Protein AF-A0A819RSQ8-F1 (afdb_monomer)

Secondary structure (DSSP, 8-state):
---------S------EEEEEEEETTS---HHHHHHHHHHHHHHHHHHHHHH-HHHHHHHHHTT--EEEEEES-HHHHHHHHHHHTTSTT-EEEEEE--S-SSSPTT-EEEEEEEEEHHHHHHHHTTSEE-----------TTSSSSHHHHSSSSS-PPPPP----------

Mean predicted aligned error: 14.18 Å

Structure (mmCIF, N/CA/C/O backbone):
data_AF-A0A819RSQ8-F1
#
_entry.id   AF-A0A819RSQ8-F1
#
loop_
_atom_site.group_PDB
_atom_site.id
_atom_site.type_symbol
_atom_site.label_atom_id
_atom_site.label_alt_id
_atom_site.label_comp_id
_atom_site.label_asym_id
_atom_site.label_entity_id
_atom_site.label_seq_id
_atom_site.pdbx_PDB_ins_code
_atom_site.Cartn_x
_atom_site.Cartn_y
_atom_site.Cartn_z
_atom_site.occupancy
_atom_site.B_iso_or_equiv
_atom_site.auth_seq_id
_atom_site.auth_comp_id
_atom_site.auth_asym_id
_atom_site.auth_atom_id
_atom_site.pdbx_PDB_model_num
ATOM 1 N N . ASN A 1 1 ? 33.830 -5.821 -36.491 1.00 45.41 1 ASN A N 1
ATOM 2 C CA . ASN A 1 1 ? 32.418 -6.257 -36.474 1.00 45.41 1 ASN A CA 1
ATOM 3 C C . ASN A 1 1 ? 32.302 -7.619 -35.827 1.00 45.41 1 ASN A C 1
ATOM 5 O O . ASN A 1 1 ? 32.374 -8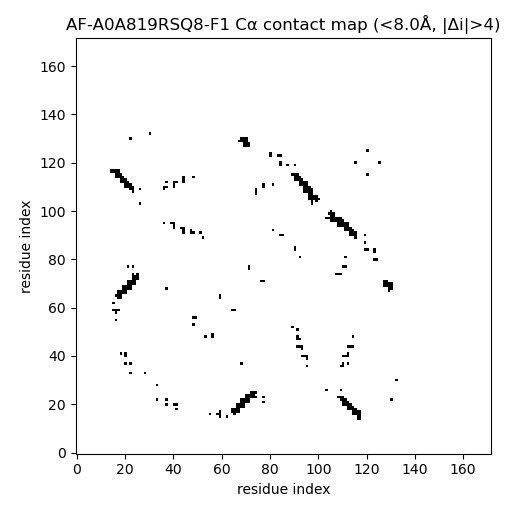.624 -36.514 1.00 45.41 1 ASN A O 1
ATOM 9 N N . VAL A 1 2 ? 32.146 -7.638 -34.508 1.00 42.94 2 VAL A N 1
ATOM 10 C CA . VAL A 1 2 ? 31.608 -8.794 -33.790 1.00 42.94 2 VAL A CA 1
ATOM 11 C C . VAL A 1 2 ? 30.453 -8.217 -32.991 1.00 42.94 2 VAL A C 1
ATOM 13 O O . VAL A 1 2 ? 30.674 -7.425 -32.080 1.00 42.94 2 VAL A O 1
ATOM 16 N N . ILE A 1 3 ? 29.234 -8.483 -33.450 1.00 51.59 3 ILE A N 1
ATOM 17 C CA . ILE A 1 3 ? 28.012 -8.153 -32.722 1.00 51.59 3 ILE A CA 1
ATOM 18 C C . ILE A 1 3 ? 27.839 -9.290 -31.712 1.00 51.59 3 ILE A C 1
ATOM 20 O O . ILE A 1 3 ? 27.704 -10.432 -32.155 1.00 51.59 3 ILE A O 1
ATOM 24 N N . PRO A 1 4 ? 27.876 -9.037 -30.394 1.00 47.38 4 PRO A N 1
ATOM 25 C CA . PRO A 1 4 ? 27.532 -10.058 -29.420 1.00 47.38 4 PRO A CA 1
ATOM 26 C C . PRO A 1 4 ? 26.031 -10.328 -29.533 1.00 47.38 4 PRO A C 1
ATOM 28 O O . PRO A 1 4 ? 25.202 -9.465 -29.249 1.00 47.38 4 PRO A O 1
ATOM 31 N N . THR A 1 5 ? 25.682 -11.514 -30.017 1.00 51.25 5 THR A N 1
ATOM 32 C CA . THR A 1 5 ? 24.343 -12.082 -29.882 1.00 51.25 5 THR A CA 1
ATOM 33 C C . THR A 1 5 ? 24.251 -12.715 -28.501 1.00 51.25 5 THR A C 1
ATOM 35 O O . THR A 1 5 ? 24.421 -13.926 -28.371 1.00 51.25 5 THR A O 1
ATOM 38 N N . ASP A 1 6 ? 24.012 -11.903 -27.473 1.00 51.59 6 ASP A N 1
ATOM 39 C CA . ASP A 1 6 ? 23.650 -12.432 -26.159 1.00 51.59 6 ASP A CA 1
ATOM 40 C C . ASP A 1 6 ? 22.174 -12.828 -26.199 1.00 51.59 6 ASP A C 1
ATOM 42 O O . ASP A 1 6 ? 21.248 -12.051 -25.957 1.00 51.59 6 ASP A O 1
ATOM 46 N N . SER A 1 7 ? 21.981 -14.082 -26.591 1.00 51.66 7 SER A N 1
ATOM 47 C CA . SER A 1 7 ? 20.766 -14.874 -26.480 1.00 51.66 7 SER A CA 1
ATOM 48 C C . SER A 1 7 ? 20.417 -15.136 -25.010 1.00 5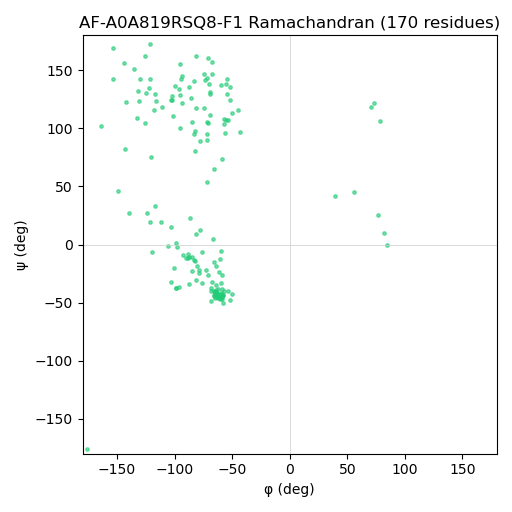1.66 7 SER A C 1
ATOM 50 O O . SER A 1 7 ? 20.451 -16.277 -24.567 1.00 51.66 7 SER A O 1
ATOM 52 N N . ASP A 1 8 ? 20.103 -14.078 -24.263 1.00 48.38 8 ASP A N 1
ATOM 53 C CA . ASP A 1 8 ? 19.686 -14.158 -22.854 1.00 48.38 8 ASP A CA 1
ATOM 54 C C . ASP A 1 8 ? 18.536 -13.178 -22.540 1.00 48.38 8 ASP A C 1
ATOM 56 O O . ASP A 1 8 ? 18.364 -12.671 -21.434 1.00 48.38 8 ASP A O 1
ATOM 60 N N . THR A 1 9 ? 17.724 -12.851 -23.552 1.00 50.88 9 THR A N 1
ATOM 61 C CA . THR A 1 9 ? 16.617 -11.879 -23.441 1.00 50.88 9 THR A CA 1
ATOM 62 C C . THR A 1 9 ? 15.233 -12.533 -23.342 1.00 50.88 9 THR A C 1
ATOM 64 O O . THR A 1 9 ? 14.222 -11.860 -23.535 1.00 50.88 9 THR A O 1
ATOM 67 N N . THR A 1 10 ? 15.142 -13.836 -23.058 1.00 47.47 10 THR A N 1
ATOM 68 C CA . THR A 1 10 ? 13.877 -14.589 -23.213 1.00 47.47 10 THR A CA 1
ATOM 69 C C . THR A 1 10 ? 13.354 -15.252 -21.935 1.00 47.47 10 THR A C 1
ATOM 71 O O . THR A 1 10 ? 12.451 -16.069 -22.011 1.00 47.47 10 THR A O 1
ATOM 74 N N . ASP A 1 11 ? 13.812 -14.806 -20.762 1.00 46.78 11 ASP A N 1
ATOM 75 C CA . ASP A 1 11 ? 13.154 -15.074 -19.468 1.00 46.78 11 ASP A CA 1
ATOM 76 C C . ASP A 1 11 ? 12.820 -13.777 -18.702 1.00 46.78 11 ASP A C 1
ATOM 78 O O . ASP A 1 11 ? 12.639 -13.747 -17.486 1.00 46.78 11 ASP A O 1
ATOM 82 N N . GLN A 1 12 ? 12.624 -12.674 -19.432 1.00 46.44 12 GLN A N 1
ATOM 83 C CA . GLN A 1 12 ? 11.784 -11.552 -18.985 1.00 46.44 12 GLN A CA 1
ATOM 84 C C . GLN A 1 12 ? 10.306 -11.975 -19.048 1.00 46.44 12 GLN A C 1
ATOM 86 O O . GLN A 1 12 ? 9.474 -11.329 -19.684 1.00 46.44 12 GLN A O 1
ATOM 91 N N . ASN A 1 13 ? 9.981 -13.099 -18.408 1.00 51.25 13 ASN A N 1
ATOM 92 C CA . ASN A 1 13 ? 8.619 -13.479 -18.099 1.00 51.25 13 ASN A CA 1
ATOM 93 C C . ASN A 1 13 ? 8.026 -12.299 -17.319 1.00 51.25 13 ASN A C 1
ATOM 95 O O . ASN A 1 13 ? 8.474 -11.994 -16.213 1.00 51.25 13 ASN A O 1
ATOM 99 N N . MET A 1 14 ? 7.144 -11.553 -17.984 1.00 59.91 14 MET A N 1
ATOM 100 C CA . MET A 1 14 ? 6.714 -10.195 -17.660 1.00 59.91 14 MET A CA 1
ATOM 101 C C . MET A 1 14 ? 6.463 -10.030 -16.155 1.00 59.91 14 MET A C 1
ATOM 103 O O . MET A 1 14 ? 5.403 -10.414 -15.654 1.00 59.91 14 MET A O 1
ATOM 107 N N . MET A 1 15 ? 7.452 -9.500 -15.416 1.00 73.00 15 MET A N 1
ATOM 108 C CA . MET A 1 15 ? 7.330 -9.314 -13.969 1.00 73.00 15 MET A CA 1
ATOM 109 C C . MET A 1 15 ? 6.103 -8.446 -13.708 1.00 73.00 15 MET A C 1
ATOM 111 O O . MET A 1 15 ? 6.085 -7.250 -14.004 1.00 73.00 15 MET A O 1
ATOM 115 N N . THR A 1 16 ? 5.050 -9.071 -13.187 1.00 91.44 16 THR A N 1
ATOM 116 C CA . THR A 1 16 ? 3.762 -8.406 -13.029 1.00 91.44 16 THR A CA 1
ATOM 117 C C . THR A 1 16 ? 3.797 -7.615 -11.733 1.00 91.44 16 THR A C 1
ATOM 119 O O . THR A 1 16 ? 3.601 -8.153 -10.644 1.00 91.44 16 THR A O 1
ATOM 122 N N . TYR A 1 17 ? 4.135 -6.333 -11.856 1.00 96.69 17 TYR A N 1
ATOM 123 C CA . TYR A 1 17 ? 4.124 -5.385 -10.750 1.00 96.69 17 TYR A CA 1
ATOM 124 C C . TYR A 1 17 ? 2.697 -4.982 -10.385 1.00 96.69 17 TYR A C 1
ATOM 126 O O . TYR A 1 17 ? 1.834 -4.808 -11.251 1.00 96.69 17 TYR A O 1
ATOM 134 N N . LYS A 1 18 ? 2.467 -4.731 -9.098 1.00 97.44 18 LYS A N 1
ATOM 135 C CA . LYS A 1 18 ? 1.227 -4.142 -8.590 1.00 97.44 18 LYS A CA 1
ATOM 136 C C . LYS A 1 18 ? 1.493 -3.202 -7.424 1.00 97.44 18 LYS A C 1
ATOM 138 O O . LYS A 1 18 ? 2.480 -3.343 -6.704 1.00 97.44 18 LYS A O 1
ATOM 143 N N . MET A 1 19 ? 0.563 -2.276 -7.222 1.00 98.50 19 MET A N 1
ATOM 144 C CA . MET A 1 19 ? 0.372 -1.634 -5.928 1.00 98.50 19 MET A CA 1
ATOM 145 C C . MET A 1 19 ? -0.727 -2.380 -5.173 1.00 98.50 19 MET A C 1
ATOM 147 O O . MET A 1 19 ? -1.814 -2.592 -5.715 1.00 98.50 19 MET A O 1
ATOM 151 N N . LEU A 1 20 ? -0.452 -2.769 -3.937 1.00 98.50 20 LEU A N 1
ATOM 152 C CA . LEU A 1 20 ? -1.405 -3.411 -3.043 1.00 98.50 20 LEU A CA 1
ATOM 153 C C . LEU A 1 20 ? -1.629 -2.510 -1.830 1.00 98.50 20 LEU A C 1
ATOM 155 O O .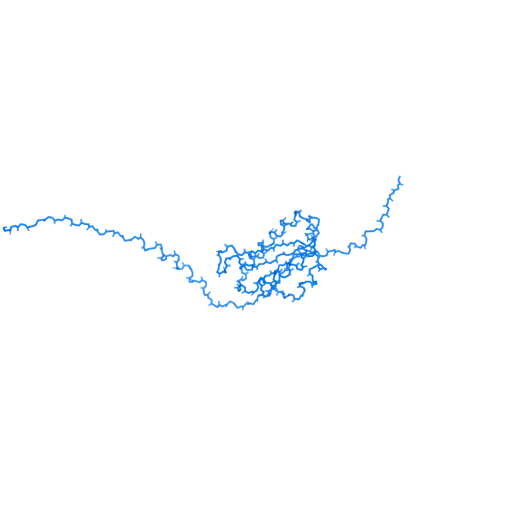 LEU A 1 20 ? -0.672 -2.074 -1.198 1.00 98.50 20 LEU A O 1
ATOM 159 N N . PHE A 1 21 ? -2.887 -2.241 -1.510 1.00 98.44 21 PHE A N 1
ATOM 160 C CA . PHE A 1 21 ? -3.294 -1.401 -0.392 1.00 98.44 21 PHE A CA 1
ATOM 161 C C . PHE A 1 21 ? -4.099 -2.235 0.594 1.00 98.44 21 PHE A C 1
ATOM 163 O O . PHE A 1 21 ? -5.174 -2.726 0.259 1.00 98.44 21 PHE A O 1
ATOM 170 N N . ILE A 1 22 ? -3.575 -2.401 1.801 1.00 98.06 22 ILE A N 1
ATOM 171 C CA . ILE A 1 22 ? -4.205 -3.153 2.880 1.00 98.06 22 ILE A CA 1
ATOM 172 C C . ILE A 1 22 ? -4.828 -2.139 3.833 1.00 98.06 22 ILE A C 1
ATOM 174 O O . ILE A 1 22 ? -4.123 -1.386 4.506 1.00 98.06 22 ILE A O 1
ATOM 178 N N . VAL A 1 23 ? -6.155 -2.090 3.858 1.00 96.62 23 VAL A N 1
ATOM 179 C CA . VAL A 1 23 ? -6.933 -1.168 4.689 1.00 96.62 23 VAL A CA 1
ATOM 180 C C . VAL A 1 23 ? -7.168 -1.797 6.054 1.00 96.62 23 VAL A C 1
ATOM 182 O O . VAL A 1 23 ? -7.557 -2.963 6.138 1.00 96.62 23 VAL A O 1
ATOM 185 N N . ASN A 1 24 ? -6.982 -1.018 7.120 1.00 95.06 24 ASN A N 1
ATOM 186 C CA . ASN A 1 24 ? -7.289 -1.466 8.470 1.00 95.06 24 ASN A CA 1
ATOM 187 C C . ASN A 1 24 ? -8.809 -1.577 8.672 1.00 95.06 24 ASN A C 1
ATOM 189 O O . ASN A 1 24 ? -9.525 -0.583 8.828 1.00 95.06 24 ASN A O 1
ATOM 193 N N . GLY A 1 25 ? -9.294 -2.812 8.673 1.00 91.75 25 GLY A N 1
ATOM 194 C CA . GLY A 1 25 ? -10.696 -3.163 8.785 1.00 91.75 25 GLY A CA 1
ATOM 195 C C . GLY A 1 25 ? -11.283 -3.043 10.187 1.00 91.75 25 GLY A C 1
ATOM 196 O O . GLY A 1 25 ? -12.499 -3.203 10.304 1.00 91.75 25 GLY A O 1
ATOM 197 N N . SER A 1 26 ? -10.483 -2.767 11.225 1.00 90.44 26 SER A N 1
ATOM 198 C CA . SER A 1 26 ? -10.995 -2.519 12.581 1.00 90.44 26 SER A CA 1
ATOM 199 C C . SER A 1 26 ? -11.549 -1.100 12.756 1.00 90.44 26 SER A C 1
ATOM 201 O O . SER A 1 26 ? -12.405 -0.867 13.608 1.00 90.44 26 SER A O 1
ATOM 203 N N . LEU A 1 27 ? -11.136 -0.150 11.909 1.00 86.38 27 LEU A N 1
ATOM 204 C CA . LEU A 1 27 ? -11.422 1.281 12.077 1.00 86.38 27 LEU A CA 1
ATOM 205 C C . LEU A 1 27 ? -12.807 1.746 11.594 1.00 86.38 27 LEU A C 1
ATOM 207 O O . LEU A 1 27 ? -13.049 2.948 11.551 1.00 86.38 27 LEU A O 1
ATOM 211 N N . SER A 1 28 ? -13.718 0.833 11.231 1.00 83.12 28 SER A N 1
ATOM 212 C CA . SER A 1 28 ? -15.101 1.135 10.793 1.00 83.12 28 SER A CA 1
ATOM 213 C C . SER A 1 28 ? -15.220 2.379 9.889 1.00 83.12 28 SER A C 1
ATOM 215 O O . SER A 1 28 ? -16.102 3.224 10.057 1.00 83.12 28 SER A O 1
ATOM 217 N N . MET A 1 29 ? -14.289 2.529 8.942 1.00 87.75 29 MET A N 1
ATOM 218 C CA . MET A 1 29 ? -14.228 3.689 8.055 1.00 87.75 29 MET A CA 1
ATOM 219 C C . MET A 1 29 ? -15.344 3.636 7.007 1.00 87.75 29 MET A C 1
ATOM 221 O O . MET A 1 29 ? -15.642 2.579 6.457 1.00 87.75 29 MET A O 1
ATOM 225 N N . SER A 1 30 ? -15.931 4.792 6.682 1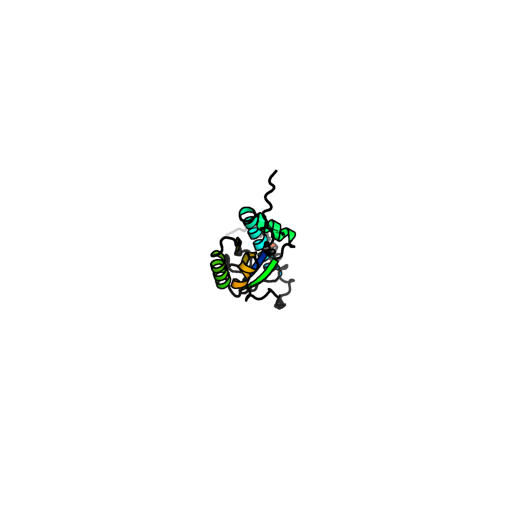.00 88.62 30 SER A N 1
ATOM 226 C CA . SER A 1 30 ? -16.828 4.906 5.527 1.00 88.62 30 SER A CA 1
ATOM 227 C C . SER A 1 30 ? -16.058 4.730 4.215 1.00 88.62 30 SER A C 1
ATOM 229 O O . SER A 1 30 ? -14.858 5.006 4.158 1.00 88.62 30 SER A O 1
ATOM 231 N N . SER A 1 31 ? -16.745 4.344 3.137 1.00 89.62 31 SER A N 1
ATOM 232 C CA . SER A 1 31 ? -16.137 4.163 1.806 1.00 89.62 31 SER A CA 1
ATOM 233 C C . SER A 1 31 ? -15.366 5.401 1.332 1.00 89.62 31 SER A C 1
ATOM 235 O O . SER A 1 31 ? -14.248 5.286 0.838 1.00 89.62 31 SER A O 1
ATOM 237 N N . GLY A 1 32 ? -15.899 6.603 1.574 1.00 90.12 32 GLY A N 1
ATOM 238 C CA . GLY A 1 32 ? -15.207 7.858 1.263 1.00 90.12 32 GLY A CA 1
ATOM 239 C C . GLY A 1 32 ? -13.916 8.061 2.066 1.00 90.12 32 GLY A C 1
ATOM 240 O O . GLY A 1 32 ? -12.904 8.479 1.502 1.00 90.12 32 GLY A O 1
ATOM 241 N N . LYS A 1 33 ? -13.914 7.722 3.366 1.00 88.44 33 LYS A N 1
ATOM 242 C CA . LYS A 1 33 ? -12.697 7.765 4.196 1.00 88.44 33 LYS A CA 1
ATOM 243 C C . LYS A 1 33 ? -11.681 6.729 3.706 1.00 88.44 33 LYS A C 1
ATOM 245 O O . LYS A 1 33 ? -10.513 7.069 3.558 1.00 88.44 33 LYS A O 1
ATOM 250 N N . ILE A 1 34 ? -12.119 5.509 3.387 1.00 92.19 34 ILE A N 1
ATOM 251 C CA . ILE A 1 34 ? -11.255 4.452 2.836 1.00 92.19 34 ILE A CA 1
ATOM 252 C C . ILE A 1 34 ? -10.599 4.921 1.534 1.00 92.19 34 ILE A C 1
ATOM 254 O O . ILE A 1 34 ? -9.378 4.859 1.413 1.00 92.19 34 ILE A O 1
ATOM 258 N N . ALA A 1 35 ? -11.383 5.453 0.593 1.00 93.94 35 ALA A N 1
ATOM 259 C CA . ALA A 1 35 ? -10.876 5.956 -0.680 1.00 93.94 35 ALA A CA 1
ATOM 260 C C . ALA A 1 35 ? -9.816 7.054 -0.488 1.00 93.94 35 ALA A C 1
ATOM 262 O O . ALA A 1 35 ? -8.766 7.009 -1.127 1.00 93.94 35 ALA A O 1
ATOM 263 N N . ALA A 1 36 ? -10.048 7.998 0.430 1.00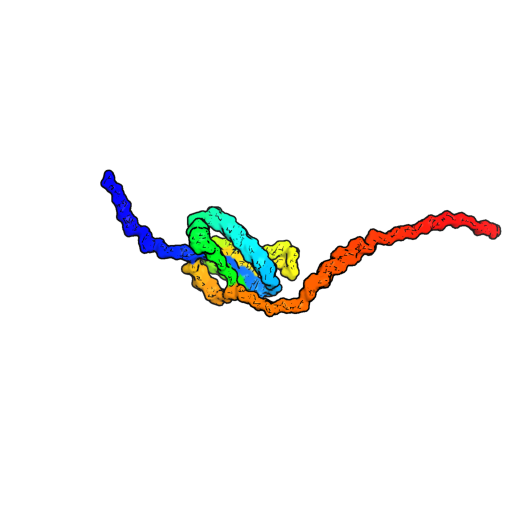 93.12 36 ALA A N 1
ATOM 264 C CA . ALA A 1 36 ? -9.078 9.042 0.751 1.00 93.12 36 AL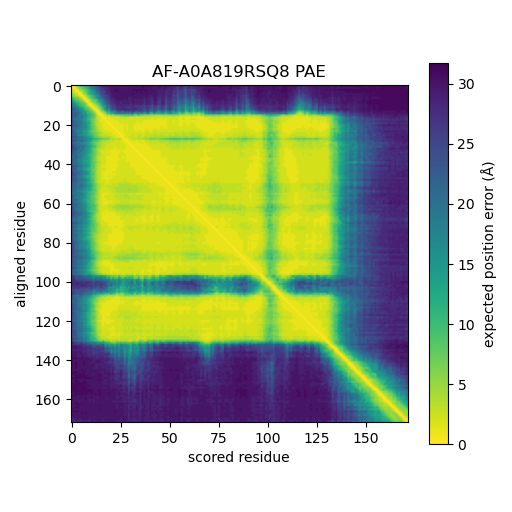A A CA 1
ATOM 265 C C . ALA A 1 36 ? -7.777 8.469 1.341 1.00 93.12 36 ALA A C 1
ATOM 267 O O . ALA A 1 36 ? -6.689 8.844 0.909 1.00 93.12 36 ALA A O 1
ATOM 268 N N . GLN A 1 37 ? -7.868 7.526 2.283 1.00 93.19 37 GLN A N 1
ATOM 269 C CA . GLN A 1 37 ? -6.695 6.897 2.904 1.00 93.19 37 GLN A CA 1
ATOM 270 C C . GLN A 1 37 ? -5.883 6.070 1.896 1.00 93.19 37 GLN A C 1
ATOM 272 O O . GLN A 1 37 ? -4.656 6.162 1.871 1.00 93.19 37 GLN A O 1
ATOM 277 N N . VAL A 1 38 ? -6.552 5.323 1.014 1.00 96.38 38 VAL A N 1
ATOM 278 C CA . VAL A 1 38 ? -5.898 4.584 -0.076 1.00 96.38 38 VAL A CA 1
ATOM 279 C C . VAL A 1 38 ? -5.237 5.542 -1.069 1.00 96.38 38 VAL A C 1
ATOM 281 O O . VAL A 1 38 ? -4.111 5.293 -1.493 1.00 96.38 38 VAL A O 1
ATOM 284 N N . ALA A 1 39 ? -5.880 6.662 -1.411 1.00 96.88 39 ALA A N 1
ATOM 285 C CA . ALA A 1 39 ? -5.282 7.677 -2.277 1.00 96.88 39 ALA A CA 1
ATOM 286 C C . ALA A 1 39 ? -4.031 8.309 -1.642 1.00 96.88 39 ALA A C 1
ATOM 288 O O . ALA A 1 39 ? -3.011 8.452 -2.316 1.00 96.88 39 ALA A O 1
ATOM 289 N N . HIS A 1 40 ? -4.070 8.622 -0.343 1.00 94.38 40 HIS A N 1
ATOM 290 C CA . HIS A 1 40 ? -2.897 9.093 0.397 1.00 94.38 40 HIS A CA 1
ATOM 291 C C . HIS A 1 40 ? -1.760 8.066 0.382 1.00 94.38 40 HIS A C 1
ATOM 293 O O . HIS A 1 40 ? -0.625 8.426 0.068 1.00 94.38 40 HIS A O 1
ATOM 299 N N . ALA A 1 41 ? -2.069 6.789 0.632 1.00 96.56 41 ALA A N 1
ATOM 300 C CA . ALA A 1 41 ? -1.100 5.700 0.544 1.00 96.56 41 ALA A CA 1
ATOM 301 C C . ALA A 1 41 ? -0.498 5.587 -0.859 1.00 96.56 41 ALA A C 1
ATOM 303 O O . ALA A 1 41 ? 0.709 5.420 -0.996 1.00 96.56 41 ALA A O 1
ATOM 304 N N . ALA A 1 42 ? -1.314 5.706 -1.907 1.00 98.06 42 ALA A N 1
ATOM 305 C CA . ALA A 1 42 ? -0.864 5.591 -3.288 1.00 98.06 42 ALA A CA 1
ATOM 306 C C . ALA A 1 42 ? 0.116 6.702 -3.680 1.00 98.06 42 ALA A C 1
ATOM 308 O O . ALA A 1 42 ? 1.115 6.415 -4.334 1.00 98.06 42 ALA A O 1
ATOM 309 N N . VAL A 1 43 ? -0.148 7.948 -3.275 1.00 97.88 43 VAL A N 1
ATOM 310 C CA . VAL A 1 43 ? 0.729 9.091 -3.577 1.00 97.88 43 VAL A CA 1
ATOM 311 C C . VAL A 1 43 ? 2.058 8.979 -2.830 1.00 97.88 43 VAL A C 1
ATOM 313 O O . VAL A 1 43 ? 3.109 9.094 -3.458 1.00 97.88 43 VAL A O 1
ATOM 316 N N . ASP A 1 44 ? 2.027 8.698 -1.523 1.00 97.56 44 ASP A N 1
ATOM 317 C CA . ASP A 1 44 ? 3.251 8.525 -0.726 1.00 97.56 44 ASP A CA 1
ATOM 318 C C . ASP A 1 44 ? 4.087 7.339 -1.231 1.00 97.56 44 ASP A C 1
ATOM 320 O O . ASP A 1 44 ? 5.301 7.441 -1.418 1.00 97.56 44 ASP A O 1
ATOM 324 N N . LEU A 1 45 ? 3.426 6.219 -1.532 1.00 98.12 45 LEU A N 1
ATOM 325 C CA . LEU A 1 45 ? 4.074 5.048 -2.104 1.00 98.12 45 LEU A CA 1
ATOM 326 C C . LEU A 1 45 ? 4.688 5.366 -3.473 1.00 98.12 45 LEU A C 1
ATOM 328 O O . LEU A 1 45 ? 5.841 5.023 -3.707 1.00 98.12 45 LEU A O 1
ATOM 332 N N . TYR A 1 46 ? 3.961 6.047 -4.361 1.00 98.12 46 TYR A N 1
ATOM 333 C CA . TYR A 1 46 ? 4.469 6.426 -5.681 1.00 98.12 46 TYR A CA 1
ATOM 334 C C . TYR A 1 46 ? 5.722 7.299 -5.589 1.00 98.12 46 TYR A C 1
ATOM 336 O O . TYR A 1 46 ? 6.700 7.008 -6.277 1.00 98.12 46 TYR A O 1
ATOM 344 N N . GLN A 1 47 ? 5.734 8.299 -4.702 1.00 98.06 47 GLN A N 1
ATOM 345 C CA . GLN A 1 47 ? 6.909 9.145 -4.482 1.00 98.06 47 GLN A CA 1
ATOM 346 C C . GLN A 1 47 ? 8.125 8.315 -4.049 1.00 98.06 47 GLN A C 1
ATOM 348 O O . GLN A 1 47 ? 9.192 8.426 -4.646 1.00 98.06 47 GLN A O 1
ATOM 353 N N . LYS A 1 48 ? 7.945 7.397 -3.092 1.00 97.81 48 LYS A N 1
ATOM 354 C CA . LYS A 1 48 ? 9.018 6.491 -2.648 1.00 97.81 48 LYS A CA 1
ATOM 355 C C . LYS A 1 48 ? 9.519 5.576 -3.763 1.00 97.81 48 LYS A C 1
ATOM 357 O O . LYS A 1 48 ? 10.714 5.301 -3.842 1.00 97.81 48 LYS A O 1
ATOM 362 N N . ILE A 1 49 ? 8.630 5.086 -4.629 1.00 97.88 49 ILE A N 1
ATOM 363 C CA . ILE A 1 49 ? 9.025 4.223 -5.749 1.00 97.88 49 ILE A CA 1
ATOM 364 C C . ILE A 1 49 ? 9.837 5.009 -6.783 1.00 97.88 49 ILE A C 1
ATOM 366 O O . ILE A 1 49 ? 10.787 4.450 -7.330 1.00 97.88 49 ILE A O 1
ATOM 370 N N . LEU A 1 50 ? 9.502 6.276 -7.052 1.00 97.25 50 LEU A N 1
ATOM 371 C CA . LEU A 1 50 ? 10.290 7.112 -7.966 1.00 97.25 50 LEU A CA 1
ATOM 372 C C . LEU A 1 50 ? 11.751 7.217 -7.511 1.00 97.25 50 LEU A C 1
ATOM 374 O O . LEU A 1 50 ? 12.646 7.092 -8.345 1.00 97.25 50 LEU A O 1
ATOM 378 N N . ASP A 1 51 ? 11.977 7.342 -6.203 1.00 96.19 51 ASP A N 1
ATOM 379 C CA . ASP A 1 51 ? 13.318 7.466 -5.627 1.00 96.19 51 ASP A CA 1
ATOM 380 C C . ASP A 1 51 ? 14.072 6.122 -5.574 1.00 96.19 51 ASP A C 1
ATOM 382 O O . ASP A 1 51 ? 15.292 6.078 -5.714 1.00 96.19 51 ASP A O 1
ATOM 386 N N . GLN A 1 52 ? 13.361 5.005 -5.379 1.00 95.12 52 GLN A N 1
ATOM 387 C CA . GLN A 1 52 ? 13.979 3.700 -5.094 1.00 95.12 52 GLN A CA 1
ATOM 388 C C . GLN A 1 52 ? 14.009 2.743 -6.299 1.00 95.12 52 GLN A C 1
ATOM 390 O O . GLN A 1 52 ? 14.875 1.870 -6.399 1.00 95.12 52 GLN A O 1
ATOM 395 N N . ARG A 1 53 ? 13.014 2.813 -7.193 1.00 95.50 53 ARG A N 1
ATOM 396 C CA . ARG A 1 53 ? 12.687 1.755 -8.170 1.00 95.50 53 ARG A CA 1
ATOM 397 C C . ARG A 1 53 ? 12.091 2.319 -9.476 1.00 95.50 53 ARG A C 1
ATOM 399 O O . ARG A 1 53 ? 11.134 1.759 -10.014 1.00 95.50 53 ARG A O 1
ATOM 406 N N . LEU A 1 54 ? 12.691 3.374 -10.037 1.00 95.06 54 LEU A N 1
ATOM 407 C CA . LEU A 1 54 ? 12.203 4.076 -11.240 1.00 95.06 54 LEU A CA 1
ATOM 408 C C . LEU A 1 54 ? 11.871 3.155 -12.437 1.00 95.06 54 LEU A C 1
ATOM 410 O O . LEU A 1 54 ? 10.831 3.303 -13.077 1.00 95.06 54 LEU A O 1
ATOM 414 N N . MET A 1 55 ? 12.713 2.160 -12.732 1.00 94.19 55 MET A N 1
ATOM 415 C CA . MET A 1 55 ? 12.439 1.219 -13.830 1.00 94.19 55 MET A CA 1
ATOM 416 C C . MET A 1 55 ? 11.192 0.365 -13.565 1.00 94.19 55 MET A C 1
ATOM 418 O O . MET A 1 55 ? 10.371 0.177 -14.459 1.00 94.19 55 MET A O 1
ATOM 422 N N . ALA A 1 56 ? 11.006 -0.105 -12.328 1.00 95.44 56 ALA A N 1
ATOM 423 C CA . ALA A 1 56 ? 9.861 -0.937 -11.966 1.00 95.44 56 ALA A CA 1
ATOM 424 C C . ALA A 1 56 ? 8.541 -0.160 -12.071 1.00 95.44 56 ALA A C 1
ATOM 426 O O . ALA A 1 56 ? 7.553 -0.692 -12.576 1.00 95.44 56 ALA A O 1
ATOM 427 N N . VAL A 1 57 ? 8.516 1.116 -11.659 1.00 96.12 57 VAL A N 1
ATOM 428 C CA . VAL A 1 57 ? 7.304 1.935 -11.811 1.00 96.12 57 VAL A CA 1
ATOM 429 C C . VAL A 1 57 ? 6.986 2.231 -13.271 1.00 96.12 57 VAL A C 1
ATOM 431 O O . VAL A 1 57 ? 5.813 2.275 -13.628 1.00 96.12 57 VAL A O 1
ATOM 434 N N . ASN A 1 58 ? 7.991 2.364 -14.141 1.00 95.56 58 ASN A N 1
ATOM 435 C CA . ASN A 1 58 ? 7.762 2.516 -15.578 1.00 95.56 58 ASN A CA 1
ATOM 436 C C . ASN A 1 58 ? 7.117 1.259 -16.179 1.00 95.56 58 ASN A C 1
ATOM 438 O O . ASN A 1 58 ? 6.118 1.384 -16.888 1.00 95.56 58 ASN A O 1
ATOM 442 N N . PHE A 1 59 ? 7.598 0.061 -15.823 1.00 94.69 59 PHE A N 1
ATOM 443 C CA . PHE A 1 59 ? 6.960 -1.200 -16.224 1.00 94.69 59 PHE A CA 1
ATOM 444 C C . PHE A 1 59 ? 5.527 -1.313 -15.709 1.00 94.69 59 PHE A C 1
ATOM 446 O O . PHE A 1 59 ? 4.608 -1.617 -16.469 1.00 94.69 59 PHE A O 1
ATOM 453 N N . TRP A 1 60 ? 5.305 -1.000 -14.434 1.00 96.31 60 TRP A N 1
ATOM 454 C CA . TRP A 1 60 ? 3.964 -0.961 -13.857 1.00 96.31 60 TRP A CA 1
ATOM 455 C C . TRP A 1 60 ? 3.046 0.035 -14.586 1.00 96.31 60 TRP A C 1
ATOM 457 O O . TRP A 1 60 ? 1.875 -0.266 -14.821 1.00 96.31 60 TRP A O 1
ATOM 467 N N . ARG A 1 61 ? 3.572 1.197 -15.005 1.00 95.31 61 ARG A N 1
ATOM 468 C CA . ARG A 1 61 ? 2.821 2.229 -15.736 1.00 95.31 61 ARG A CA 1
ATOM 469 C C . ARG A 1 61 ? 2.355 1.777 -17.110 1.00 95.31 61 ARG A C 1
ATOM 471 O O . ARG A 1 61 ? 1.190 2.000 -17.432 1.00 95.31 61 ARG A O 1
ATOM 478 N N . ILE A 1 62 ? 3.230 1.145 -17.890 1.00 95.31 62 ILE A N 1
ATOM 479 C CA . ILE A 1 62 ? 2.869 0.613 -19.214 1.00 95.31 62 ILE A CA 1
ATOM 480 C C . ILE A 1 62 ? 1.993 -0.644 -19.111 1.00 95.31 62 ILE A C 1
ATOM 482 O O . ILE A 1 62 ? 1.216 -0.919 -20.016 1.00 95.31 62 ILE A O 1
ATOM 486 N N . SER A 1 63 ? 2.039 -1.348 -17.975 1.00 92.06 63 SER A N 1
ATOM 487 C CA . SER A 1 63 ? 1.223 -2.540 -17.686 1.00 92.06 63 SER A CA 1
ATOM 488 C C . SER A 1 63 ? -0.155 -2.212 -17.083 1.00 92.06 63 SER A C 1
ATOM 490 O O . SER A 1 63 ? -0.749 -3.033 -16.385 1.00 92.06 63 SER A O 1
ATOM 492 N N . GLY A 1 64 ? -0.666 -0.994 -17.295 1.00 94.00 64 GLY A N 1
ATOM 493 C CA . GLY A 1 64 ? -2.008 -0.590 -16.859 1.00 94.00 64 GLY A CA 1
ATOM 494 C C . GLY A 1 64 ? -2.127 -0.155 -15.395 1.00 94.00 64 GLY A C 1
ATOM 495 O O . GLY A 1 64 ? -3.236 0.047 -14.908 1.00 94.00 64 GLY A O 1
ATOM 496 N N . GLN A 1 65 ? -1.009 0.032 -14.684 1.00 96.12 65 GLN A N 1
ATOM 497 C CA . GLN A 1 65 ? -0.975 0.617 -13.338 1.00 96.12 65 GLN A CA 1
ATOM 498 C C . GLN A 1 65 ? -1.858 -0.111 -12.311 1.00 96.12 65 GLN A C 1
ATOM 500 O O . GLN A 1 65 ? -2.584 0.539 -11.546 1.00 96.12 65 GLN A O 1
ATOM 505 N N . ARG A 1 66 ? -1.806 -1.452 -12.287 1.00 96.88 66 ARG A N 1
ATOM 506 C CA . ARG A 1 66 ? -2.641 -2.304 -11.422 1.00 96.88 66 ARG A CA 1
ATOM 507 C C . ARG A 1 66 ? -2.563 -1.877 -9.949 1.00 96.88 66 ARG A C 1
ATOM 509 O O . ARG A 1 66 ? -1.475 -1.835 -9.368 1.00 96.88 66 ARG A O 1
ATOM 516 N N . LYS A 1 67 ? -3.726 -1.601 -9.355 1.00 97.44 67 LYS A N 1
ATOM 517 C CA . LYS A 1 67 ? -3.917 -1.275 -7.934 1.00 97.44 67 LYS A CA 1
ATOM 518 C C . LYS A 1 67 ? -4.943 -2.238 -7.356 1.00 97.44 67 LYS A C 1
ATOM 520 O O . LYS A 1 67 ? -6.004 -2.412 -7.948 1.00 97.44 67 LYS A O 1
ATOM 525 N N . ILE A 1 68 ? -4.626 -2.855 -6.229 1.00 97.31 68 ILE A N 1
ATOM 526 C CA . ILE A 1 68 ? -5.505 -3.800 -5.540 1.00 97.31 68 ILE A CA 1
ATOM 527 C C . ILE A 1 68 ? -5.728 -3.281 -4.128 1.00 97.31 68 ILE A C 1
ATOM 529 O O . ILE A 1 68 ? -4.773 -2.872 -3.472 1.00 97.31 68 ILE A O 1
ATOM 533 N N . VAL A 1 69 ? -6.975 -3.297 -3.665 1.00 97.75 69 VAL A N 1
ATOM 534 C CA . VAL A 1 69 ? -7.330 -2.914 -2.297 1.00 97.75 69 VAL A CA 1
ATOM 535 C C . VAL A 1 69 ? -7.893 -4.136 -1.580 1.00 97.75 69 VAL A C 1
ATOM 537 O O . VAL A 1 69 ? -8.850 -4.757 -2.045 1.00 97.75 69 VAL A O 1
ATOM 540 N N . VAL A 1 70 ? -7.285 -4.483 -0.453 1.00 97.19 70 VAL A N 1
ATOM 541 C CA . VAL A 1 70 ? -7.657 -5.613 0.402 1.00 97.19 70 VAL A CA 1
ATOM 542 C C . VAL A 1 70 ? -7.892 -5.134 1.829 1.00 97.19 70 VAL A C 1
ATOM 544 O O . VAL A 1 70 ? -7.470 -4.043 2.218 1.00 97.19 70 VAL A O 1
ATOM 547 N N . ARG A 1 71 ? -8.578 -5.956 2.616 1.00 95.56 71 ARG A N 1
ATOM 548 C CA . ARG A 1 71 ? -8.859 -5.701 4.028 1.00 95.56 71 ARG A CA 1
ATOM 549 C C . ARG A 1 71 ? -7.918 -6.518 4.910 1.00 95.56 71 ARG A C 1
ATOM 551 O O . ARG A 1 71 ? -7.870 -7.734 4.754 1.00 95.56 71 ARG A O 1
ATOM 558 N N . GLY A 1 72 ? -7.245 -5.847 5.843 1.00 95.69 72 GLY A N 1
ATOM 559 C CA . GLY A 1 72 ? -6.683 -6.467 7.046 1.00 95.69 72 GLY A CA 1
ATOM 560 C C . GLY A 1 72 ? -7.654 -6.324 8.221 1.00 95.69 72 GLY A C 1
ATOM 561 O O . GLY A 1 72 ? -8.495 -5.423 8.238 1.00 95.69 72 GLY A O 1
ATOM 562 N N . ASP A 1 73 ? -7.569 -7.210 9.195 1.00 94.12 73 ASP A N 1
ATOM 563 C CA . ASP A 1 73 ? -8.419 -7.275 10.375 1.00 94.12 73 ASP A CA 1
ATOM 564 C C . ASP A 1 73 ? -7.992 -6.295 11.474 1.00 94.12 73 ASP A C 1
ATOM 566 O O . ASP A 1 73 ? -8.863 -5.791 12.187 1.00 94.12 73 ASP A O 1
ATOM 570 N N . SER A 1 74 ? -6.697 -5.971 11.602 1.00 94.19 74 SER A N 1
ATOM 571 C CA . SER A 1 74 ? -6.204 -5.060 12.646 1.00 94.19 74 SER A CA 1
ATOM 572 C C . SER A 1 74 ? -4.907 -4.322 12.290 1.00 94.19 74 SER A C 1
ATOM 574 O O . SER A 1 74 ? -4.223 -4.647 11.321 1.00 94.19 74 SER A O 1
ATOM 576 N N . ALA A 1 75 ? -4.538 -3.320 13.098 1.00 94.38 75 ALA A N 1
ATOM 577 C CA . ALA A 1 75 ? -3.281 -2.588 12.923 1.00 94.38 75 ALA A CA 1
ATOM 578 C C . ALA A 1 75 ? -2.052 -3.491 13.125 1.00 94.38 75 ALA A C 1
ATOM 580 O O . ALA A 1 75 ? -1.045 -3.323 12.442 1.00 94.38 75 ALA A O 1
ATOM 581 N N . GLU A 1 76 ? -2.147 -4.452 14.041 1.00 96.19 76 GLU A N 1
ATOM 582 C CA . GLU A 1 76 ? -1.110 -5.439 14.335 1.00 96.19 76 GLU A CA 1
ATOM 583 C C . GLU A 1 76 ? -0.862 -6.346 13.129 1.00 96.19 76 GLU A C 1
ATOM 585 O O . GLU A 1 76 ? 0.291 -6.581 12.781 1.00 96.19 76 GLU A O 1
ATOM 590 N N . GLU A 1 77 ? -1.918 -6.787 12.437 1.00 97.06 77 GLU A N 1
ATOM 591 C CA . GLU A 1 77 ? -1.774 -7.574 11.208 1.00 97.06 77 GLU A CA 1
ATOM 592 C C . GLU A 1 77 ? -1.082 -6.771 10.098 1.00 97.06 77 GLU A C 1
ATOM 594 O O . GLU A 1 77 ? -0.187 -7.280 9.424 1.00 97.06 77 GLU A O 1
ATOM 599 N N . LEU A 1 78 ? -1.441 -5.493 9.927 1.00 97.75 78 LEU A N 1
ATOM 600 C CA . LEU A 1 78 ? -0.761 -4.616 8.968 1.00 97.75 78 LEU A CA 1
ATOM 601 C C . LEU A 1 78 ? 0.736 -4.489 9.297 1.00 97.75 78 LEU A C 1
ATOM 603 O O . LEU A 1 78 ? 1.562 -4.514 8.386 1.00 97.75 78 LEU A O 1
ATOM 607 N N . LEU A 1 79 ? 1.094 -4.363 10.577 1.00 97.06 79 LEU A N 1
ATOM 608 C CA . LEU A 1 79 ? 2.491 -4.291 11.014 1.00 97.06 79 LEU A CA 1
ATOM 609 C C . LEU A 1 79 ? 3.237 -5.619 10.814 1.00 97.06 79 LEU A C 1
ATOM 611 O O . LEU A 1 79 ? 4.377 -5.594 10.357 1.00 97.06 79 LEU A O 1
ATOM 615 N N . ASP A 1 80 ? 2.603 -6.762 11.084 1.00 97.88 80 ASP A N 1
ATOM 616 C CA . ASP A 1 80 ? 3.179 -8.083 10.800 1.00 97.88 80 ASP A CA 1
ATOM 617 C C . ASP A 1 80 ? 3.455 -8.262 9.301 1.00 97.88 80 ASP A C 1
ATOM 619 O O . ASP A 1 80 ? 4.558 -8.645 8.902 1.00 97.88 80 ASP A O 1
ATOM 623 N N . ILE A 1 81 ? 2.485 -7.919 8.447 1.00 98.12 81 ILE A N 1
ATOM 624 C CA . ILE A 1 81 ? 2.663 -7.962 6.993 1.00 98.12 81 ILE A CA 1
ATOM 625 C C . ILE A 1 81 ? 3.821 -7.055 6.577 1.00 98.12 81 ILE A C 1
ATOM 627 O O . ILE A 1 81 ? 4.663 -7.480 5.785 1.00 98.12 81 ILE A O 1
ATOM 631 N N . GLU A 1 82 ? 3.890 -5.832 7.113 1.00 97.56 82 GLU A N 1
ATOM 632 C CA . GLU A 1 82 ? 4.972 -4.888 6.830 1.00 97.56 82 GLU A CA 1
ATOM 633 C C . GLU A 1 82 ? 6.345 -5.466 7.197 1.00 97.56 82 GLU A C 1
ATOM 635 O O . GLU A 1 82 ? 7.289 -5.397 6.400 1.00 97.56 82 GLU A O 1
ATOM 640 N N . GLN A 1 83 ? 6.445 -6.122 8.351 1.00 97.25 83 GLN A N 1
ATOM 641 C CA . GLN A 1 83 ? 7.669 -6.775 8.792 1.00 97.25 83 GLN A CA 1
ATOM 642 C C . GLN A 1 83 ? 8.044 -7.947 7.875 1.00 97.25 83 GLN A C 1
ATOM 644 O O . GLN A 1 83 ? 9.201 -8.053 7.458 1.00 97.25 83 GLN A O 1
ATOM 649 N N . ARG A 1 84 ? 7.080 -8.797 7.497 1.00 97.50 84 ARG A N 1
ATOM 650 C CA . ARG A 1 84 ? 7.319 -9.947 6.609 1.00 97.50 84 ARG A CA 1
ATOM 651 C C . ARG A 1 84 ? 7.778 -9.522 5.215 1.00 97.50 84 ARG A C 1
ATOM 653 O O . ARG A 1 84 ? 8.718 -10.113 4.685 1.00 97.50 84 ARG A O 1
ATOM 660 N N . VAL A 1 85 ? 7.188 -8.475 4.628 1.00 96.06 85 VAL A N 1
ATOM 661 C CA . VAL A 1 85 ? 7.625 -7.977 3.305 1.00 96.06 85 VAL A CA 1
ATOM 662 C C . VAL A 1 85 ? 8.988 -7.290 3.359 1.00 96.06 85 VAL A C 1
ATOM 664 O O . VAL A 1 85 ? 9.708 -7.296 2.363 1.00 96.06 85 VAL A O 1
ATOM 667 N N . SER A 1 86 ? 9.379 -6.742 4.514 1.00 94.00 86 SER A N 1
ATOM 668 C CA . SER A 1 86 ? 10.653 -6.028 4.690 1.00 94.00 86 SER A CA 1
ATOM 669 C C . SER A 1 86 ? 11.890 -6.904 4.493 1.00 94.00 86 SER A C 1
ATOM 671 O O . SER A 1 86 ? 12.975 -6.382 4.234 1.00 94.00 86 SER A O 1
ATOM 673 N N . ILE A 1 87 ? 11.736 -8.228 4.571 1.00 94.06 87 ILE A N 1
ATOM 674 C CA . ILE A 1 87 ? 12.792 -9.195 4.244 1.00 94.06 87 ILE A CA 1
ATOM 675 C C . ILE A 1 87 ? 13.233 -9.023 2.780 1.00 94.06 87 ILE A C 1
ATOM 677 O O . ILE A 1 87 ? 14.412 -9.172 2.453 1.00 94.06 87 ILE A O 1
ATOM 681 N N . ASN A 1 88 ? 12.305 -8.643 1.897 1.00 92.19 88 ASN A N 1
ATOM 682 C CA . ASN A 1 88 ? 12.592 -8.354 0.504 1.00 92.19 88 ASN A CA 1
ATOM 683 C C . ASN A 1 88 ? 12.809 -6.850 0.279 1.00 92.19 88 ASN A C 1
ATOM 685 O O . ASN A 1 88 ? 11.869 -6.083 0.080 1.00 92.19 88 ASN A O 1
ATOM 689 N N . LYS A 1 89 ? 14.080 -6.441 0.197 1.00 92.19 89 LYS A N 1
ATOM 690 C CA . LYS A 1 89 ? 14.497 -5.042 -0.027 1.00 92.19 89 LYS A CA 1
ATOM 691 C C . LYS A 1 89 ? 14.007 -4.420 -1.341 1.00 92.19 89 LYS A C 1
ATOM 693 O O . LYS A 1 89 ? 14.152 -3.217 -1.526 1.00 92.19 89 LYS A O 1
ATOM 698 N N . SER A 1 90 ? 13.482 -5.216 -2.274 1.00 94.50 90 SER A N 1
ATOM 699 C CA . SER A 1 90 ? 12.951 -4.706 -3.543 1.00 94.50 90 SER A CA 1
ATOM 700 C C . SER A 1 90 ? 11.472 -4.310 -3.482 1.00 94.50 90 SER A C 1
ATOM 702 O O . SER A 1 90 ? 10.986 -3.702 -4.438 1.00 94.50 90 SER A O 1
ATOM 704 N N . VAL A 1 91 ? 10.786 -4.607 -2.370 1.00 97.38 91 VAL A N 1
ATOM 705 C CA . VAL A 1 91 ? 9.415 -4.161 -2.096 1.00 97.38 91 VAL A CA 1
ATOM 706 C C . VAL A 1 91 ? 9.449 -2.773 -1.458 1.00 97.38 91 VAL A C 1
ATOM 708 O O . VAL A 1 91 ? 10.102 -2.560 -0.437 1.00 97.38 91 VAL A O 1
ATOM 711 N N . VAL A 1 92 ? 8.715 -1.826 -2.042 1.00 98.12 92 VAL A N 1
ATOM 712 C CA . VAL A 1 92 ? 8.550 -0.472 -1.488 1.00 98.12 92 VAL A CA 1
ATOM 713 C C . VAL A 1 92 ? 7.275 -0.430 -0.652 1.00 98.12 92 VAL A C 1
ATOM 715 O O . VAL A 1 92 ? 6.275 -1.048 -1.016 1.00 98.12 92 VAL A O 1
ATOM 718 N N . LYS A 1 93 ? 7.299 0.304 0.464 1.00 98.00 93 LYS A N 1
ATOM 719 C CA . LYS A 1 93 ? 6.208 0.337 1.446 1.00 98.00 93 LYS A CA 1
ATOM 720 C C . LYS A 1 93 ? 5.861 1.747 1.928 1.00 98.00 93 LYS A C 1
ATOM 722 O O . LYS A 1 93 ? 6.711 2.638 2.008 1.00 98.00 93 LYS A O 1
ATOM 727 N N . SER A 1 94 ? 4.600 1.936 2.294 1.00 97.38 94 SER A N 1
ATOM 728 C CA . SER A 1 94 ? 4.049 3.167 2.858 1.00 97.38 94 SER A CA 1
ATOM 729 C C . SER A 1 94 ? 3.030 2.828 3.944 1.00 97.38 94 SER A C 1
ATOM 731 O O . SER A 1 94 ? 2.063 2.126 3.675 1.00 97.38 94 SER A O 1
ATOM 733 N N . ILE A 1 95 ? 3.236 3.321 5.166 1.00 96.31 95 ILE A N 1
ATOM 734 C CA . ILE A 1 95 ? 2.247 3.229 6.246 1.00 96.31 95 ILE A CA 1
ATOM 735 C C . ILE A 1 95 ? 1.584 4.593 6.388 1.00 96.31 95 ILE A C 1
ATOM 737 O O . ILE A 1 95 ? 2.265 5.587 6.644 1.00 96.31 95 ILE A O 1
ATOM 741 N N . ILE A 1 96 ? 0.259 4.621 6.288 1.00 94.88 96 ILE A N 1
ATOM 742 C CA . ILE A 1 96 ? -0.547 5.812 6.533 1.00 94.88 96 ILE A CA 1
ATOM 743 C C . ILE A 1 96 ? -1.139 5.754 7.934 1.00 94.88 96 ILE A C 1
ATOM 745 O O . ILE A 1 96 ? -1.625 4.717 8.397 1.00 94.88 96 ILE A O 1
ATOM 749 N N . ARG A 1 97 ? -1.080 6.900 8.609 1.00 92.00 97 ARG A N 1
ATOM 750 C CA . ARG A 1 97 ? -1.669 7.122 9.926 1.00 92.00 97 ARG A CA 1
ATOM 751 C C . ARG A 1 97 ? -2.668 8.262 9.840 1.00 92.00 97 ARG A C 1
ATOM 753 O O . ARG A 1 97 ? -2.413 9.241 9.139 1.00 92.00 97 ARG A O 1
ATOM 760 N N . ASP A 1 98 ? -3.777 8.156 10.565 1.00 80.12 98 ASP A N 1
ATOM 761 C CA . ASP A 1 98 ? -4.707 9.277 10.656 1.00 80.12 98 ASP A CA 1
ATOM 762 C C . ASP A 1 98 ? -4.079 10.420 11.463 1.00 80.12 98 ASP A C 1
ATOM 764 O O . ASP A 1 98 ? -3.596 10.225 12.582 1.00 80.12 98 ASP A O 1
ATOM 768 N N . ALA A 1 99 ? -4.115 11.627 10.903 1.00 63.53 99 ALA A N 1
ATOM 769 C CA . ALA A 1 99 ? -3.546 12.832 11.506 1.00 63.53 99 ALA A CA 1
ATOM 770 C C . ALA A 1 99 ? -4.435 13.432 12.618 1.00 63.53 99 ALA A C 1
ATOM 772 O O . ALA A 1 99 ? -4.228 14.576 13.020 1.00 63.53 99 ALA A O 1
ATOM 773 N N . GLY A 1 100 ? -5.452 12.698 13.088 1.00 56.09 100 GLY A N 1
ATOM 774 C CA . GLY A 1 100 ? -6.341 13.129 14.171 1.00 56.09 100 GLY A CA 1
ATOM 775 C C . GLY A 1 100 ? -7.397 14.155 13.750 1.00 56.09 100 GLY A C 1
ATOM 776 O O . GLY A 1 100 ? -7.854 14.939 14.575 1.00 56.09 100 GLY A O 1
ATOM 777 N N . ARG A 1 101 ? -7.785 14.179 12.466 1.00 50.88 101 ARG A N 1
ATOM 778 C CA . ARG A 1 101 ? -8.888 15.025 11.961 1.00 50.88 101 ARG A CA 1
ATOM 779 C C . ARG A 1 101 ? -10.205 14.263 11.801 1.00 50.88 101 ARG A C 1
ATOM 781 O O . ARG A 1 101 ? -11.188 14.841 11.339 1.00 50.88 101 ARG A O 1
ATOM 788 N N . THR A 1 102 ? -10.226 12.977 12.149 1.00 55.84 102 THR A N 1
ATOM 789 C CA . THR A 1 102 ? -11.407 12.116 12.063 1.00 55.84 102 THR A CA 1
ATOM 790 C C . THR A 1 102 ? -11.769 11.521 13.425 1.00 55.84 102 THR A C 1
ATOM 792 O O . THR A 1 102 ? -11.045 11.680 14.398 1.00 55.84 102 THR A O 1
ATOM 795 N N . GLU A 1 103 ? -12.914 10.842 13.495 1.00 51.44 103 GLU A N 1
ATOM 796 C CA . GLU A 1 103 ? -13.456 10.160 14.688 1.00 51.44 103 GLU A CA 1
ATOM 797 C C . GLU A 1 103 ? -12.615 8.950 15.161 1.00 51.44 103 GLU A C 1
ATOM 799 O O . GLU A 1 103 ? -13.022 8.231 16.070 1.00 51.44 103 GLU A O 1
ATOM 804 N N . ILE A 1 104 ? -11.464 8.695 14.533 1.00 61.06 104 ILE A N 1
ATOM 805 C CA . ILE A 1 104 ? -10.516 7.632 14.877 1.00 61.06 104 ILE A CA 1
ATOM 806 C C . ILE A 1 104 ? -9.456 8.203 15.828 1.00 61.06 104 ILE A C 1
ATOM 808 O O . ILE A 1 104 ? -9.055 9.360 15.704 1.00 61.06 104 ILE A O 1
ATOM 812 N N . ALA A 1 105 ? -8.972 7.395 16.776 1.00 58.47 105 ALA A N 1
ATOM 813 C CA . ALA A 1 105 ? -7.896 7.808 17.672 1.00 58.47 105 ALA A CA 1
ATOM 814 C C . ALA A 1 105 ? -6.665 8.287 16.875 1.00 58.47 105 ALA A C 1
ATOM 816 O O . ALA A 1 105 ? -6.189 7.593 15.970 1.00 58.47 105 ALA A O 1
ATOM 817 N N . SER A 1 106 ? -6.151 9.473 17.212 1.00 66.31 106 SER A N 1
ATOM 818 C CA . SER A 1 106 ? -4.992 10.075 16.539 1.00 66.31 106 SER A CA 1
ATOM 819 C C . SER A 1 106 ? -3.808 9.101 16.474 1.00 66.31 106 SER A C 1
ATOM 821 O O . SER A 1 106 ? -3.503 8.423 17.454 1.00 66.31 106 SER A O 1
ATOM 823 N N . GLY A 1 107 ? -3.151 9.007 15.314 1.00 77.88 107 GLY A N 1
ATOM 824 C CA . GLY A 1 107 ? -1.995 8.129 15.104 1.00 77.88 107 GLY A CA 1
ATOM 825 C C . GLY A 1 107 ? -2.322 6.674 14.745 1.00 77.88 107 GLY A C 1
ATOM 826 O O . GLY A 1 107 ? -1.390 5.896 14.498 1.00 77.88 107 GLY A O 1
ATOM 827 N N . SER A 1 108 ? -3.608 6.309 14.662 1.00 85.31 108 SER A N 1
ATOM 828 C CA . SER A 1 108 ? -4.048 4.980 14.214 1.00 85.31 108 SER A CA 1
ATOM 829 C C . SER A 1 108 ? -3.573 4.678 12.795 1.00 85.31 108 SER A C 1
ATOM 831 O O . SER A 1 108 ? -3.665 5.531 11.913 1.00 85.31 108 SER A O 1
ATOM 833 N N . ILE A 1 109 ? -3.099 3.451 12.562 1.00 93.50 109 ILE A N 1
ATOM 834 C CA . ILE A 1 109 ? -2.701 2.976 11.231 1.00 93.50 109 ILE A CA 1
ATOM 835 C C . ILE A 1 109 ? -3.962 2.708 10.412 1.00 93.50 109 ILE A C 1
ATOM 837 O O . ILE A 1 109 ? -4.765 1.848 10.775 1.00 93.50 109 ILE A O 1
ATOM 841 N N . THR A 1 110 ? -4.131 3.434 9.311 1.00 94.19 110 THR A N 1
ATOM 842 C CA . THR A 1 110 ? -5.324 3.352 8.457 1.00 94.19 110 THR A CA 1
ATOM 843 C C . THR A 1 110 ? -5.108 2.464 7.240 1.00 94.19 110 THR A C 1
ATOM 845 O O . THR A 1 110 ? -6.026 1.749 6.836 1.00 94.19 110 THR A O 1
ATOM 848 N N . CYS A 1 111 ? -3.913 2.498 6.650 1.00 96.44 111 CYS A N 1
ATOM 849 C CA . CYS A 1 111 ? -3.604 1.785 5.416 1.00 96.44 111 CYS A CA 1
ATOM 850 C C . CYS A 1 111 ? -2.108 1.461 5.316 1.00 96.44 111 CYS A C 1
ATOM 852 O O . CYS A 1 111 ? -1.265 2.290 5.659 1.00 96.44 111 CYS A O 1
ATOM 854 N N . LEU A 1 112 ? -1.787 0.287 4.775 1.00 98.31 112 LEU A N 1
ATOM 855 C CA . LEU A 1 112 ? -0.448 -0.104 4.332 1.00 98.31 112 LEU A CA 1
ATOM 856 C C . LEU A 1 112 ? -0.444 -0.213 2.801 1.00 98.31 112 LEU A C 1
ATOM 858 O O . LEU A 1 112 ? -1.178 -1.015 2.234 1.00 98.31 112 LEU A O 1
ATOM 862 N N . GLY A 1 113 ? 0.364 0.599 2.128 1.00 98.44 113 GLY A N 1
ATOM 863 C CA . GLY A 1 113 ? 0.637 0.510 0.696 1.00 98.44 113 GLY A CA 1
ATOM 864 C C . GLY A 1 113 ? 1.926 -0.261 0.427 1.00 98.44 113 GLY A C 1
ATOM 865 O O . GLY A 1 113 ? 2.948 0.007 1.056 1.00 98.44 113 GLY A O 1
ATOM 866 N N . LEU A 1 114 ? 1.888 -1.183 -0.529 1.00 98.56 114 LEU A N 1
ATOM 867 C CA . LEU A 1 114 ? 3.005 -2.028 -0.945 1.00 98.56 114 LEU A CA 1
ATOM 868 C C . LEU A 1 114 ? 3.170 -1.982 -2.461 1.00 98.56 114 LEU A C 1
ATOM 870 O O . LEU A 1 114 ? 2.183 -1.991 -3.197 1.00 98.56 114 LEU A O 1
ATOM 874 N N . PHE A 1 115 ? 4.411 -1.986 -2.933 1.00 98.50 115 PHE A N 1
ATOM 875 C CA . PHE A 1 115 ? 4.741 -2.101 -4.348 1.00 98.50 115 PHE A CA 1
ATOM 876 C C . PHE A 1 115 ? 5.804 -3.167 -4.571 1.00 98.50 115 PHE A C 1
ATOM 878 O O . PHE A 1 115 ? 6.894 -3.099 -4.005 1.00 98.50 115 PHE A O 1
ATOM 8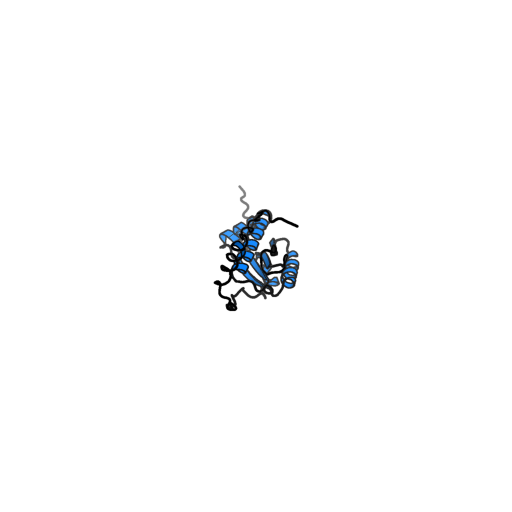85 N N . GLY A 1 116 ? 5.475 -4.134 -5.419 1.00 97.50 116 GLY A N 1
ATOM 886 C CA . GLY A 1 116 ? 6.303 -5.292 -5.733 1.00 97.50 116 GLY A CA 1
ATOM 887 C C . GLY A 1 116 ? 5.654 -6.140 -6.822 1.00 97.50 116 GLY A C 1
ATOM 888 O O . GLY A 1 116 ? 4.617 -5.764 -7.379 1.00 97.50 116 GLY A O 1
ATOM 889 N N . THR A 1 117 ? 6.268 -7.271 -7.150 1.00 96.62 117 THR A N 1
ATOM 890 C CA . THR A 1 117 ? 5.686 -8.240 -8.088 1.00 96.62 117 THR A CA 1
ATOM 891 C C . THR A 1 117 ? 4.659 -9.140 -7.402 1.00 96.62 117 THR A C 1
ATOM 893 O O . THR A 1 117 ? 4.664 -9.290 -6.178 1.00 96.62 117 THR A O 1
ATOM 896 N N . ASP A 1 118 ? 3.805 -9.794 -8.189 1.00 95.12 118 ASP A N 1
ATOM 897 C CA . ASP A 1 118 ? 2.869 -10.816 -7.696 1.00 95.12 118 ASP A CA 1
ATOM 898 C C . ASP A 1 118 ? 3.596 -11.895 -6.867 1.00 95.12 118 ASP A C 1
ATOM 900 O O . ASP A 1 118 ? 3.245 -12.133 -5.713 1.00 95.12 118 ASP A O 1
ATOM 904 N N . SER A 1 119 ? 4.716 -12.424 -7.370 1.00 95.06 119 SER A N 1
ATOM 905 C CA . SER A 1 119 ? 5.545 -13.418 -6.666 1.00 95.06 119 SER A CA 1
ATOM 906 C C . SER A 1 119 ? 6.136 -12.944 -5.332 1.00 95.06 119 SER A C 1
ATOM 908 O O . SER A 1 119 ? 6.461 -13.769 -4.481 1.00 95.06 119 SER A O 1
ATOM 910 N N . GLN A 1 120 ? 6.289 -11.633 -5.134 1.00 96.00 120 GLN A N 1
ATOM 911 C CA . GLN A 1 120 ? 6.815 -11.056 -3.896 1.00 96.00 120 GLN A CA 1
ATOM 912 C C . GLN A 1 120 ? 5.720 -10.810 -2.860 1.00 96.00 120 GLN A C 1
ATOM 914 O O . GLN A 1 120 ? 5.980 -10.913 -1.663 1.00 96.00 120 GLN A O 1
ATOM 919 N N . LEU A 1 121 ? 4.514 -10.455 -3.310 1.00 97.38 121 LEU A N 1
ATOM 920 C CA . LEU A 1 121 ? 3.431 -10.015 -2.432 1.00 97.38 121 LEU A CA 1
ATOM 921 C C . LEU A 1 121 ? 2.430 -11.132 -2.117 1.00 97.38 121 LEU A C 1
ATOM 923 O O . LEU A 1 121 ? 1.956 -11.216 -0.982 1.00 97.38 121 LEU A O 1
ATOM 927 N N . ASP A 1 122 ? 2.116 -12.005 -3.073 1.00 96.69 122 ASP A N 1
ATOM 928 C CA . ASP A 1 122 ? 1.062 -13.018 -2.921 1.00 96.69 122 ASP A CA 1
ATOM 929 C C . ASP A 1 122 ? 1.335 -14.064 -1.836 1.00 96.69 122 ASP A C 1
ATOM 931 O O . ASP A 1 122 ? 0.404 -14.360 -1.084 1.00 96.69 122 ASP A O 1
ATOM 935 N N . PRO A 1 123 ? 2.572 -14.563 -1.633 1.00 96.94 123 PRO A N 1
ATOM 936 C CA . PRO A 1 123 ? 2.848 -15.493 -0.535 1.00 96.94 123 PRO A CA 1
ATOM 937 C C . PRO A 1 123 ? 2.528 -14.913 0.850 1.00 96.94 123 PRO A C 1
ATOM 939 O O . PRO A 1 123 ? 2.246 -15.648 1.793 1.00 96.94 123 PRO A O 1
ATOM 942 N N . ILE A 1 124 ? 2.575 -13.585 0.983 1.00 97.19 124 ILE A N 1
ATOM 943 C CA . ILE A 1 124 ? 2.375 -12.882 2.252 1.00 97.19 124 ILE A CA 1
ATOM 944 C C . ILE A 1 124 ? 0.927 -12.415 2.395 1.00 97.19 124 ILE A C 1
ATOM 946 O O . ILE A 1 124 ? 0.400 -12.449 3.504 1.00 97.19 124 ILE A O 1
ATOM 950 N N . THR A 1 125 ? 0.292 -11.997 1.297 1.00 97.12 125 THR A N 1
ATOM 951 C CA . THR A 1 125 ? -0.976 -11.245 1.303 1.00 97.12 125 THR A CA 1
ATOM 952 C C . THR A 1 125 ? -2.132 -11.941 0.585 1.00 97.12 125 THR A C 1
ATOM 954 O O . THR A 1 125 ? -3.263 -11.475 0.675 1.00 97.12 125 THR A O 1
ATOM 957 N N . GLY A 1 126 ? -1.901 -13.074 -0.085 1.00 95.44 126 GLY A N 1
ATOM 958 C CA . GLY A 1 126 ? -2.912 -13.760 -0.900 1.00 95.44 126 GLY A CA 1
ATOM 959 C C . GLY A 1 126 ? -4.099 -14.338 -0.120 1.00 95.44 126 GLY A C 1
ATOM 960 O O . GLY A 1 126 ? -5.122 -14.658 -0.716 1.00 95.44 126 GLY A O 1
ATOM 961 N N . HIS A 1 127 ? -3.987 -14.450 1.206 1.00 95.56 127 HIS A N 1
ATOM 962 C CA . HIS A 1 127 ? -5.087 -14.853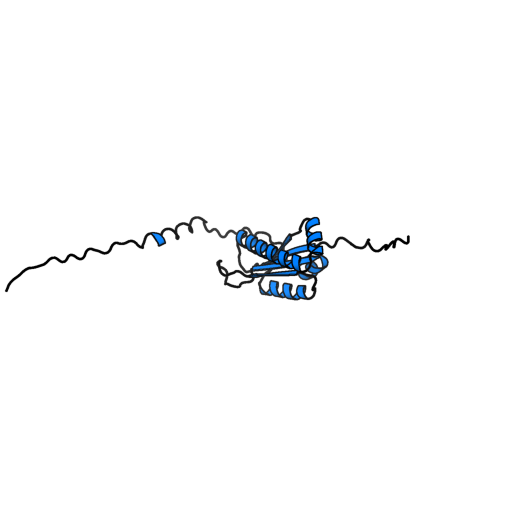 2.088 1.00 95.56 127 HIS A CA 1
ATOM 963 C C . HIS A 1 127 ? -6.033 -13.691 2.440 1.00 95.56 127 HIS A C 1
ATOM 965 O O . HIS A 1 127 ? -7.132 -13.926 2.949 1.00 95.56 127 HIS A O 1
ATOM 971 N N . LEU A 1 128 ? -5.620 -12.444 2.184 1.00 96.56 128 LEU A N 1
ATOM 972 C CA . LEU A 1 128 ? -6.424 -11.265 2.480 1.00 96.56 128 LEU A CA 1
ATOM 973 C C . LEU A 1 128 ? -7.601 -11.164 1.517 1.00 96.56 128 LEU A C 1
ATOM 975 O O . LEU A 1 128 ? -7.508 -11.447 0.321 1.00 96.56 128 LEU A O 1
ATOM 979 N N . LYS A 1 129 ? -8.733 -10.708 2.046 1.00 93.88 129 LYS A N 1
ATOM 980 C CA . LYS A 1 129 ? -9.956 -10.548 1.262 1.00 93.88 129 LYS A CA 1
ATOM 981 C C . LYS A 1 129 ? -9.927 -9.219 0.524 1.00 93.88 129 LYS A C 1
ATOM 983 O O . LYS A 1 129 ? -9.527 -8.199 1.087 1.00 93.88 129 LYS A O 1
ATOM 988 N N . LEU A 1 130 ? -10.412 -9.223 -0.717 1.00 93.94 130 LEU A N 1
ATOM 989 C CA . LEU A 1 130 ? -10.691 -7.988 -1.445 1.00 93.94 130 LEU A CA 1
ATOM 990 C C . LEU A 1 130 ? -11.617 -7.096 -0.617 1.00 93.94 130 LEU A C 1
ATOM 992 O O . LEU A 1 130 ? -12.520 -7.578 0.075 1.00 93.94 130 LEU A O 1
ATOM 996 N N . MET A 1 131 ? -11.370 -5.791 -0.684 1.00 85.81 131 MET A N 1
ATOM 997 C CA . MET A 1 131 ? -12.202 -4.807 -0.011 1.00 85.81 131 MET A CA 1
ATOM 998 C C . MET A 1 131 ? -13.547 -4.715 -0.739 1.00 85.81 131 MET A C 1
ATOM 1000 O O . MET A 1 131 ? -13.708 -3.939 -1.675 1.00 85.81 131 MET A O 1
ATOM 1004 N N . ASN A 1 132 ? -14.507 -5.538 -0.325 1.00 74.38 132 ASN A N 1
ATOM 1005 C CA . ASN A 1 132 ? -15.883 -5.450 -0.791 1.00 74.38 132 ASN A CA 1
ATOM 1006 C C . ASN A 1 132 ? -16.657 -4.576 0.197 1.00 74.38 132 ASN A C 1
ATOM 1008 O O . ASN A 1 132 ? -16.710 -4.891 1.388 1.00 74.38 132 ASN A O 1
ATOM 1012 N N . ASP A 1 133 ? -17.241 -3.482 -0.292 1.00 56.72 133 ASP A N 1
ATOM 1013 C CA . ASP A 1 133 ? -18.109 -2.612 0.498 1.00 56.72 133 ASP A CA 1
ATOM 1014 C C . ASP A 1 133 ? -19.225 -3.445 1.147 1.00 56.72 133 ASP A C 1
ATOM 1016 O O . ASP A 1 133 ? -20.177 -3.879 0.496 1.00 56.72 133 ASP A O 1
ATOM 1020 N N . CYS A 1 134 ? -19.142 -3.661 2.461 1.00 41.97 134 CYS A N 1
ATOM 1021 C CA . CYS A 1 134 ? -20.327 -4.001 3.230 1.00 41.97 134 CYS A CA 1
ATOM 1022 C C . CYS A 1 134 ? -21.154 -2.718 3.315 1.00 41.97 134 CYS A C 1
ATOM 1024 O O . CYS A 1 134 ? -20.909 -1.861 4.165 1.00 41.97 134 CYS A O 1
ATOM 1026 N N . LEU A 1 135 ? -22.116 -2.580 2.398 1.00 44.47 135 LEU A N 1
ATOM 1027 C CA . LEU A 1 135 ? -23.233 -1.641 2.460 1.00 44.47 135 LEU A CA 1
ATOM 1028 C C . LEU A 1 135 ? -24.062 -1.910 3.724 1.00 44.47 135 LEU A C 1
ATOM 1030 O O . LEU A 1 135 ? -25.167 -2.440 3.685 1.00 44.47 135 LEU A O 1
ATOM 1034 N N . LYS A 1 136 ? -23.526 -1.536 4.877 1.00 40.44 136 LYS A N 1
ATOM 1035 C CA . LYS A 1 136 ? -24.315 -1.203 6.052 1.00 40.44 136 LYS A CA 1
ATOM 1036 C C . LYS A 1 136 ? -23.957 0.225 6.397 1.00 40.44 136 LYS A C 1
ATOM 1038 O O . LYS A 1 136 ? -23.217 0.502 7.334 1.00 40.44 136 LYS A O 1
ATOM 1043 N N . CYS A 1 137 ? -24.498 1.147 5.603 1.00 35.75 137 CYS A N 1
ATOM 1044 C CA . CYS A 1 137 ? -24.823 2.454 6.138 1.00 35.75 137 CYS A CA 1
ATOM 1045 C C . CYS A 1 137 ? -25.758 2.203 7.325 1.00 35.75 137 CYS A C 1
ATOM 1047 O O . CYS A 1 137 ? -26.958 2.005 7.149 1.00 35.75 137 CYS A O 1
ATOM 1049 N N . SER A 1 138 ? -25.201 2.154 8.533 1.00 43.50 138 SER A N 1
ATOM 1050 C CA . SER A 1 138 ? -25.953 2.444 9.744 1.00 43.50 138 SER A CA 1
ATOM 1051 C C . SER A 1 138 ? -26.657 3.767 9.474 1.00 43.50 138 SER A C 1
ATOM 1053 O O . SER A 1 138 ? -25.994 4.769 9.210 1.00 43.50 138 SER A O 1
ATOM 1055 N N . GLY A 1 139 ? -27.986 3.743 9.393 1.00 46.47 139 GLY A N 1
ATOM 1056 C CA . GLY A 1 139 ? -28.774 4.903 9.014 1.00 46.47 139 GLY A CA 1
ATOM 1057 C C . GLY A 1 139 ? -28.504 6.075 9.950 1.00 46.47 139 GLY A C 1
ATOM 1058 O O . GLY A 1 139 ? -29.025 6.120 11.058 1.00 46.47 139 GLY A O 1
ATOM 1059 N N . THR A 1 140 ? -27.735 7.052 9.488 1.00 40.06 140 THR A N 1
ATOM 1060 C CA . THR A 1 140 ? -27.690 8.381 10.088 1.00 40.06 140 THR A CA 1
ATOM 1061 C C . THR A 1 140 ? -27.801 9.421 8.987 1.00 40.06 140 THR A C 1
ATOM 1063 O O . THR A 1 140 ? -26.918 9.617 8.156 1.00 40.06 140 THR A O 1
ATOM 1066 N N . ASN A 1 141 ? -28.968 10.067 8.985 1.00 41.94 141 ASN A N 1
ATOM 1067 C CA . ASN A 1 141 ? -29.338 11.195 8.147 1.00 41.94 141 ASN A CA 1
ATOM 1068 C C . ASN A 1 141 ? -28.218 12.247 8.087 1.00 41.94 141 ASN A C 1
ATOM 1070 O O . ASN A 1 141 ? -27.955 12.951 9.063 1.00 41.94 141 ASN A O 1
ATOM 1074 N N . ILE A 1 142 ? -27.657 12.437 6.892 1.00 47.34 142 ILE A N 1
ATOM 1075 C CA . ILE A 1 142 ? -26.690 13.493 6.538 1.00 47.34 142 ILE A CA 1
ATOM 1076 C C . ILE A 1 142 ? -27.267 14.918 6.748 1.00 47.34 142 ILE A C 1
ATOM 1078 O O . ILE A 1 142 ? -26.548 15.912 6.672 1.00 47.34 142 ILE A O 1
ATOM 1082 N N . GLN A 1 143 ? -28.548 15.059 7.104 1.00 46.22 143 GLN A N 1
ATOM 1083 C CA . GLN A 1 143 ? -29.185 16.361 7.316 1.00 46.22 143 GLN A CA 1
ATOM 1084 C C . GLN A 1 143 ? -29.001 16.985 8.715 1.00 46.22 143 GLN A C 1
ATOM 1086 O O . GLN A 1 143 ? -29.274 18.173 8.864 1.00 46.22 143 GLN A O 1
ATOM 1091 N N . GLN A 1 144 ? -28.493 16.281 9.738 1.00 48.84 144 GLN A N 1
ATOM 1092 C CA . GLN A 1 144 ? -28.401 16.869 11.094 1.00 48.84 144 GLN A CA 1
ATOM 1093 C C . GLN A 1 144 ? -27.073 17.565 11.442 1.00 48.84 144 GLN A C 1
ATOM 1095 O O . GLN A 1 144 ? -27.003 18.256 12.456 1.00 48.84 144 GLN A O 1
ATOM 1100 N N . GLN A 1 145 ? -26.024 17.463 10.618 1.00 48.09 145 GLN A N 1
ATOM 1101 C CA . GLN A 1 145 ? -24.738 18.113 10.932 1.00 48.09 145 GLN A CA 1
ATOM 1102 C C . GLN A 1 145 ? -24.594 19.544 10.389 1.00 48.09 145 GLN A C 1
ATOM 1104 O O . GLN A 1 145 ? -23.711 20.273 10.837 1.00 48.09 145 GLN A O 1
ATOM 1109 N N . LYS A 1 146 ? -25.492 20.007 9.505 1.00 46.38 146 LYS A N 1
ATOM 1110 C CA . LYS A 1 146 ? -25.502 21.416 9.063 1.00 46.38 146 LYS A CA 1
ATOM 1111 C C . LYS A 1 146 ? -26.181 22.372 10.054 1.00 46.38 146 LYS A C 1
ATOM 1113 O O . LYS A 1 146 ? -25.898 23.560 10.007 1.00 46.38 146 LYS A O 1
ATOM 1118 N N . SER A 1 147 ? -27.001 21.885 10.989 1.00 43.88 147 SER A N 1
ATOM 1119 C CA . SER A 1 147 ? -27.743 22.734 11.939 1.00 43.88 147 SER A CA 1
ATOM 1120 C C . SER A 1 147 ? -26.990 23.066 13.235 1.00 43.88 147 SER A C 1
ATOM 1122 O O . SER A 1 147 ? -27.405 23.966 13.963 1.00 43.88 147 SER A O 1
ATOM 1124 N N . ARG A 1 148 ? -25.864 22.396 13.529 1.00 48.31 148 ARG A N 1
ATOM 1125 C CA . ARG A 1 148 ? -25.036 22.712 14.713 1.00 48.31 148 ARG A CA 1
ATOM 1126 C C . ARG A 1 148 ? -24.038 23.844 14.481 1.00 48.31 148 ARG A C 1
ATOM 1128 O O . ARG A 1 148 ? -23.668 24.505 15.439 1.00 48.31 148 ARG A O 1
ATOM 1135 N N . LYS A 1 149 ? -23.666 24.122 13.227 1.00 46.75 149 LYS A N 1
ATOM 1136 C CA . LYS A 1 149 ? -22.734 25.214 12.909 1.00 46.75 149 LYS A CA 1
ATOM 1137 C C . LYS A 1 149 ? -23.404 26.590 12.812 1.00 46.75 149 LYS A C 1
ATOM 1139 O O . LYS A 1 149 ? -22.708 27.584 12.844 1.00 46.75 149 LYS A O 1
ATOM 1144 N N . THR A 1 150 ? -24.737 26.657 12.753 1.00 49.12 150 THR A N 1
ATOM 1145 C CA . THR A 1 150 ? -25.479 27.934 12.691 1.00 49.12 150 THR A CA 1
ATOM 1146 C C . THR A 1 150 ? -26.062 28.361 14.041 1.00 49.12 150 THR A C 1
ATOM 1148 O O . THR A 1 150 ? -26.345 29.535 14.235 1.00 49.12 150 THR A O 1
ATOM 1151 N N . LYS A 1 151 ? -26.227 27.439 15.004 1.00 47.38 151 LYS A N 1
ATOM 1152 C CA . LYS A 1 151 ? -26.720 27.793 16.348 1.00 47.38 151 LYS A CA 1
ATOM 1153 C C . LYS A 1 151 ? -25.652 28.404 17.256 1.00 47.38 151 LYS A C 1
ATOM 1155 O O . LYS A 1 151 ? -26.009 29.145 18.157 1.00 47.38 151 LYS A O 1
ATOM 1160 N N . GLN A 1 152 ? -24.371 28.129 17.009 1.00 46.69 152 GLN A N 1
ATOM 1161 C CA . GLN A 1 152 ? -23.286 28.621 17.864 1.00 46.69 152 GLN A CA 1
ATOM 1162 C C . GLN A 1 152 ? -22.772 30.019 17.469 1.00 46.69 152 GLN A C 1
ATOM 1164 O O . GLN A 1 152 ? -22.095 30.655 18.267 1.00 46.69 152 GLN A O 1
ATOM 1169 N N . ASP A 1 153 ? -23.178 30.532 16.301 1.00 45.94 153 ASP A N 1
ATOM 1170 C CA . ASP A 1 153 ? -22.831 31.884 15.832 1.00 45.94 153 ASP A CA 1
ATOM 1171 C C . ASP A 1 153 ? -23.939 32.927 16.109 1.00 45.94 153 ASP A C 1
ATOM 1173 O O . ASP A 1 153 ? -23.761 34.108 15.822 1.00 45.94 153 ASP A O 1
ATOM 1177 N N . MET A 1 154 ? -25.084 32.523 16.683 1.00 51.16 154 MET A N 1
ATOM 1178 C CA . MET A 1 154 ? -26.232 33.414 16.946 1.00 51.16 154 MET A CA 1
ATOM 1179 C C . MET A 1 154 ? -26.421 33.808 18.421 1.00 51.16 154 MET A C 1
ATOM 1181 O O . MET A 1 154 ? -27.326 34.581 18.718 1.00 51.16 154 MET A O 1
ATOM 1185 N N . GLU A 1 155 ? -25.582 33.324 19.342 1.00 52.00 155 GLU A N 1
ATOM 1186 C CA . GLU A 1 155 ? -25.750 33.547 20.792 1.00 52.00 155 GLU A CA 1
ATOM 1187 C C . GLU A 1 155 ? -24.672 34.459 21.417 1.00 52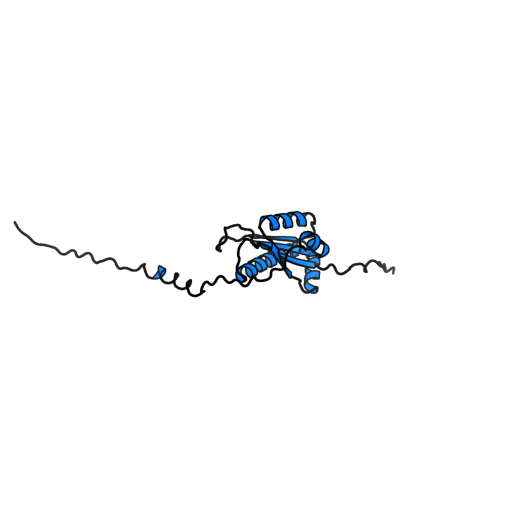.00 155 GLU A C 1
ATOM 1189 O O . GLU A 1 155 ? -24.515 34.504 22.633 1.00 52.00 155 GLU A O 1
ATOM 1194 N N . THR A 1 156 ? -23.970 35.254 20.597 1.00 49.88 156 THR A N 1
ATOM 1195 C CA . THR A 1 156 ? -22.949 36.223 21.060 1.00 49.88 156 THR A CA 1
ATOM 1196 C C . THR A 1 156 ? -23.303 37.681 20.746 1.00 49.88 156 THR A C 1
ATOM 1198 O O . THR A 1 156 ? -22.419 38.495 20.495 1.00 49.88 156 THR A O 1
ATOM 1201 N N . GLN A 1 157 ? -24.587 38.045 20.751 1.00 53.84 157 GLN A N 1
ATOM 1202 C CA . GLN A 1 157 ? -25.011 39.452 20.775 1.00 53.84 157 GLN A CA 1
ATOM 1203 C C . GLN A 1 157 ? -26.273 39.619 21.632 1.00 53.84 157 GLN A C 1
ATOM 1205 O O . GLN A 1 157 ? -27.383 39.698 21.114 1.00 53.84 157 GLN A O 1
ATOM 1210 N N . LEU A 1 158 ? -26.104 39.706 22.954 1.00 44.75 158 LEU A N 1
ATOM 1211 C CA . LEU A 1 158 ? -27.035 40.477 23.780 1.00 44.75 158 LEU A CA 1
ATOM 1212 C C . LEU A 1 158 ? -26.367 41.817 24.130 1.00 44.75 158 LEU A C 1
ATOM 1214 O O . LEU A 1 158 ? -25.264 41.803 24.681 1.00 44.75 158 LEU A O 1
ATOM 1218 N N . PRO A 1 159 ? -26.989 42.968 23.820 1.00 50.16 159 PRO A N 1
ATOM 1219 C CA . PRO A 1 159 ? -26.484 44.263 24.252 1.00 50.16 159 PRO A CA 1
ATOM 1220 C C . PRO A 1 159 ? -26.648 44.429 25.769 1.00 50.16 159 PRO A C 1
ATOM 1222 O O . PRO A 1 159 ? -27.679 44.073 26.342 1.00 50.16 159 PRO A O 1
ATOM 1225 N N . SER A 1 160 ? -25.623 44.988 26.413 1.00 53.47 160 SER A N 1
ATOM 1226 C CA . SER A 1 160 ? -25.630 45.376 27.825 1.00 53.47 160 SER A CA 1
ATOM 1227 C C . SER A 1 160 ? -26.801 46.329 28.124 1.00 53.47 160 SER A C 1
ATOM 1229 O O . SER A 1 160 ? -27.040 47.246 27.333 1.00 53.47 160 SER A O 1
ATOM 1231 N N . PRO A 1 161 ? -27.520 46.176 29.250 1.00 58.38 161 PRO A N 1
ATOM 1232 C CA . PRO A 1 161 ? -28.578 47.109 29.623 1.00 58.38 161 PRO A CA 1
ATOM 1233 C C . PRO A 1 161 ? -28.003 48.497 29.973 1.00 58.38 161 PRO A C 1
ATOM 1235 O O . PRO A 1 161 ? -26.903 48.580 30.527 1.00 58.38 161 PRO A O 1
ATOM 1238 N N . PRO A 1 162 ? -28.725 49.594 29.679 1.00 50.41 162 PRO A N 1
ATOM 1239 C CA . PRO A 1 162 ? -28.272 50.941 30.000 1.00 50.41 162 PRO A CA 1
ATOM 1240 C C . PRO A 1 162 ? -28.288 51.179 31.516 1.00 50.41 162 PRO A C 1
ATOM 1242 O O . PRO A 1 162 ? -29.284 50.930 32.195 1.00 50.41 162 PRO A O 1
ATOM 1245 N N . THR A 1 163 ? -27.186 51.703 32.049 1.00 50.41 163 THR A N 1
ATOM 1246 C CA . THR A 1 163 ? -27.109 52.224 33.416 1.00 50.41 163 THR A CA 1
ATOM 1247 C C . THR A 1 163 ? -27.883 53.537 33.496 1.00 50.41 163 THR A C 1
ATOM 1249 O O . THR A 1 163 ? -27.413 54.565 33.013 1.00 50.41 163 THR A O 1
ATOM 1252 N N . ASN A 1 164 ? -29.068 53.507 34.104 1.00 45.28 164 ASN A N 1
ATOM 1253 C CA . ASN A 1 164 ? -29.818 54.711 34.448 1.00 45.28 164 ASN A CA 1
ATOM 1254 C C . ASN A 1 164 ? -29.278 55.271 35.772 1.00 45.28 164 ASN A C 1
ATOM 1256 O O . ASN A 1 164 ? -29.647 54.807 36.849 1.00 45.28 164 ASN A O 1
ATOM 1260 N N . SER A 1 165 ? -28.396 56.264 35.692 1.00 54.72 165 SER A N 1
ATOM 1261 C CA . SER A 1 165 ? -28.168 57.210 36.781 1.00 54.72 165 SER A CA 1
ATOM 1262 C C . SER A 1 165 ? -29.216 58.311 36.660 1.00 54.72 165 SER A C 1
ATOM 1264 O O . SER A 1 165 ? -29.109 59.143 35.764 1.00 54.72 165 SER A O 1
ATOM 1266 N N . ASN A 1 166 ? -30.220 58.309 37.533 1.00 45.66 166 ASN A N 1
ATOM 1267 C CA . ASN A 1 166 ? -30.998 59.510 37.800 1.00 45.66 166 ASN A CA 1
ATOM 1268 C C . ASN A 1 166 ? -31.137 59.716 39.303 1.00 45.66 166 ASN A C 1
ATOM 1270 O O . ASN A 1 166 ? -31.426 58.803 40.075 1.00 45.66 166 ASN A O 1
ATOM 1274 N N . ASP A 1 167 ? -30.854 60.961 39.630 1.00 49.34 167 ASP A N 1
ATOM 1275 C CA . ASP A 1 167 ? -30.669 61.595 40.912 1.00 49.34 167 ASP A CA 1
ATOM 1276 C C . ASP A 1 167 ? -31.962 61.756 41.728 1.00 49.34 167 ASP A C 1
ATOM 1278 O O . ASP A 1 167 ? -33.062 61.878 41.191 1.00 49.34 167 ASP A O 1
ATOM 1282 N N . THR A 1 168 ? -31.747 61.952 43.032 1.00 48.75 168 THR A N 1
ATOM 1283 C CA . THR A 1 168 ? -32.519 62.797 43.970 1.00 48.75 168 THR A CA 1
ATOM 1284 C C . THR A 1 168 ? -33.938 62.416 44.424 1.00 48.75 168 THR A C 1
ATOM 1286 O O . THR A 1 168 ? -34.910 62.527 43.689 1.00 48.75 168 THR A O 1
ATOM 1289 N N . SER A 1 169 ? -34.065 62.215 45.745 1.00 46.00 169 SER A N 1
ATOM 1290 C CA . SER A 1 169 ? -34.997 62.963 46.618 1.00 46.00 169 SER A CA 1
ATOM 1291 C C . SER A 1 169 ? -34.585 62.741 48.090 1.00 46.00 169 SER A C 1
ATOM 1293 O O . SER A 1 169 ? -34.611 61.610 48.557 1.00 46.00 169 SER A O 1
ATOM 1295 N N . ASN A 1 170 ? -33.913 63.682 48.755 1.00 41.19 170 ASN A N 1
ATOM 1296 C CA . ASN A 1 170 ? -34.443 64.824 49.516 1.00 41.19 170 ASN A CA 1
ATOM 1297 C C . ASN A 1 170 ? -35.109 64.464 50.874 1.00 41.19 170 ASN A C 1
ATOM 1299 O O . ASN A 1 170 ? -36.114 63.765 50.912 1.00 41.19 170 ASN A O 1
ATOM 1303 N N . THR A 1 171 ? -34.547 65.066 51.935 1.00 42.72 171 THR A N 1
ATOM 1304 C CA . THR A 1 171 ? -35.176 65.543 53.192 1.00 42.72 171 THR A CA 1
ATOM 1305 C C . THR A 1 171 ? -35.533 64.555 54.324 1.00 42.72 171 THR A C 1
ATOM 1307 O O . THR A 1 171 ? -36.578 63.913 54.300 1.00 42.72 171 THR A O 1
ATOM 1310 N N . GLN A 1 172 ? -34.736 64.588 55.403 1.00 40.59 172 GLN A N 1
ATOM 1311 C CA . GLN A 1 172 ? -35.134 65.072 56.742 1.00 40.59 172 GLN A CA 1
ATOM 1312 C C . GLN A 1 172 ? -33.911 65.615 57.484 1.00 40.59 172 GLN A C 1
ATOM 1314 O O . GLN A 1 172 ? -32.823 65.020 57.322 1.00 40.59 172 GLN A O 1
#

InterPro domains:
  IPR002833 Peptidyl-tRNA hydrolase, PTH2 [PF01981] (17-131)
  IPR002833 Peptidyl-tRNA hydrolase, PTH2 [PTHR12649] (13-131)
  IPR002833 Peptidyl-tRNA hydrolase, PTH2 [TIGR00283] (18-131)
  IPR023476 Peptidyl-tRNA hydrolase II domain superfamily [G3DSA:3.40.1490.10] (12-131)
  IPR023476 Peptidyl-tRNA hydrolase II domain superfamily [SSF102462] (17-132)

Sequence (172 aa):
NVIPTDSDTTDQNMMTYKMLFIVNGSLSMSSGKIAAQVAHAAVDLYQKILDQRLMAVNFWRISGQRKIVVRGDSAEELLDIEQRVSINKSVVKSIIRDAGRTEIASGSITCLGLFGTDSQLDPITGHLKLMNDCLKCSGTNIQQQKSRKTKQDMETQLPSPPTNSNDTSNTQ

Nearest PDB structures (foldseek):
  1q7s-assembly3_A  TM=9.259E-01  e=6.934E-12  Homo sapiens
  2d3k-assembly1_B  TM=9.204E-01  e=5.703E-11  Pyrococcus horikoshii OT3
  1q7s-assembly3_B  TM=9.541E-01  e=3.850E-10  Homo sapiens
  2zv3-assembly3_F  TM=9.195E-01  e=1.751E-09  Methanocaldococcus jannaschii DSM 2661
  1rlk-assembly1_A  TM=8.707E-01  e=1.104E-09  Thermoplasma acidophilum

Solvent-accessible surface area (backbone atoms only — not comparable to full-atom values): 10751 Å² total; per-residue (Å²): 141,82,80,85,80,77,89,77,79,84,77,73,67,75,79,52,44,36,38,40,33,38,34,32,56,65,69,78,67,52,71,70,55,48,53,50,49,52,50,52,22,50,52,55,31,49,56,53,34,58,78,74,38,50,70,60,54,52,53,24,54,78,66,71,54,48,72,45,57,27,40,34,72,31,59,65,55,53,49,51,52,53,58,63,50,58,77,42,82,81,48,46,72,26,80,36,54,43,89,48,88,58,100,54,68,65,66,40,58,48,31,39,22,38,36,39,35,52,87,70,44,40,88,79,50,63,87,51,46,68,64,67,84,76,86,66,76,73,90,68,75,84,74,65,72,69,61,63,71,59,60,74,75,69,76,83,78,80,82,80,80,84,85,81,86,81,82,89,83,86,90,134

pLDDT: mean 78.15, std 22.44, range [35.75, 98.56]

Organism: NCBI:txid392033

Foldseek 3Di:
DDDDPPPPPPPPPPQAKAKEKEFEPVQPDDPVRLVVQVVVFVVVQVVQCVVPPVPLVVSCVVVVHHYFYFYDHHQVLLVVLVVVLVVPVVKTKDWDFDCPPDPGPGRGTGMIIIIGGCVSRCVSPVVTGGPDDPPPPVDDDPPPPVVVVVVVVPPPDDDDDDDDDDDDDDDD

Radius of gyration: 28.92 Å; Cα contacts (8 Å, |Δi|>4): 197; chains: 1; bounding box: 68×81×93 Å